Protein AF-A0A221UZ08-F1 (afdb_monomer_lite)

Organism: NCBI:txid616991

InterPro domains:
  IPR021866 SpoIIAA-like [PF11964] (8-114)
  IPR036513 STAS domain superfamily [SSF52091] (8-113)
  IPR038396 SpoIIAA-like superfamily [G3DSA:3.40.50.10600] (1-113)

Secondary structure (DSSP, 8-state):
---SEEEEEEEEES---HHHHHHHHHHHHHHHTTT-EEEEEEEEES-TTHHHHHHHHHHS---HHHHTTEEEEEEE--HHHHGGGHHHHHHHTTTSEEEEE-TT-HHHHHHHHHS--HHHHHHHHHHHHTT-GGGGT-

Foldseek 3Di:
DPFLEDEDEEEDDEEDAPVNVVVVLVVLVVSCVVLGAYLYEYHYDDYDHLLNVVVCLVPDPDDLVSCQRYLAYEYEDAPVCCVSCVNVCVVCLVQHHYDYHYNVCSVVSVVVSPDDDPSSVVNVVVCVVVVSVSSRVD

pLDDT: mean 79.74, std 10.11, range [39.94, 94.62]

Structure (mmCIF, N/CA/C/O backbone):
data_AF-A0A221UZ08-F1
#
_entry.id   AF-A0A221UZ08-F1
#
loop_
_atom_site.group_PDB
_atom_site.id
_atom_site.type_symbol
_atom_site.label_ato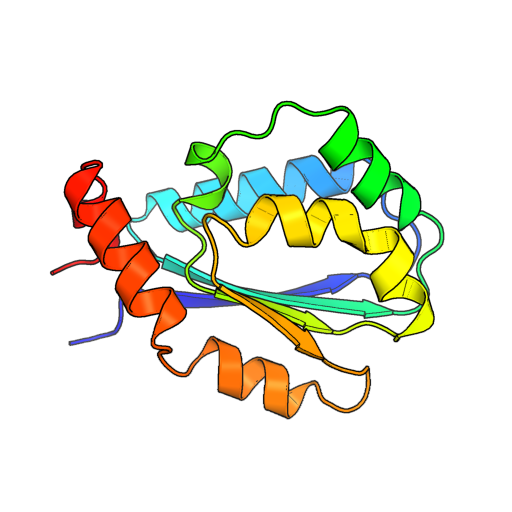m_id
_atom_site.label_alt_id
_atom_site.label_comp_id
_atom_site.label_asym_id
_atom_site.label_entity_id
_atom_site.label_seq_id
_atom_site.pdbx_PDB_ins_code
_atom_site.Cartn_x
_atom_site.Cartn_y
_atom_site.Cartn_z
_atom_site.occupancy
_atom_site.B_iso_or_equiv
_atom_site.auth_seq_id
_atom_site.auth_comp_id
_atom_site.auth_asym_id
_atom_site.auth_atom_id
_atom_site.pdbx_PDB_model_num
ATOM 1 N N . MET A 1 1 ? -21.319 -14.012 7.766 1.00 39.94 1 MET A N 1
ATOM 2 C CA . MET A 1 1 ? -20.538 -12.850 8.232 1.00 39.94 1 MET A CA 1
ATOM 3 C C . MET A 1 1 ? -19.678 -12.458 7.054 1.00 39.94 1 MET A C 1
ATOM 5 O O . MET A 1 1 ? -18.740 -13.171 6.731 1.00 39.94 1 MET A O 1
ATOM 9 N N . GLU A 1 2 ? -20.150 -11.491 6.276 1.00 41.88 2 GLU A N 1
ATOM 10 C CA . GLU A 1 2 ? -19.536 -11.118 5.002 1.00 41.88 2 GLU A CA 1
ATOM 11 C C . GLU A 1 2 ? -18.409 -10.136 5.321 1.00 41.88 2 GLU A C 1
ATOM 13 O O . GLU A 1 2 ? -18.659 -9.081 5.900 1.00 41.88 2 GLU A O 1
ATOM 18 N N . ASN A 1 3 ? -17.165 -10.545 5.068 1.00 52.88 3 ASN A N 1
ATOM 19 C CA . ASN A 1 3 ? -15.973 -9.776 5.413 1.00 52.88 3 ASN A CA 1
ATOM 20 C C . ASN A 1 3 ? -16.084 -8.352 4.852 1.00 52.88 3 ASN A C 1
ATOM 22 O O . ASN A 1 3 ? -16.191 -8.178 3.640 1.00 52.88 3 ASN A O 1
ATOM 26 N N . SER A 1 4 ? -16.001 -7.341 5.719 1.00 74.62 4 SER A N 1
ATOM 27 C CA . SER A 1 4 ? -16.070 -5.895 5.428 1.00 74.62 4 SER A CA 1
ATOM 28 C C . SER A 1 4 ? -14.877 -5.374 4.612 1.00 74.62 4 SER A C 1
ATOM 30 O O . SER A 1 4 ? -14.457 -4.228 4.754 1.00 74.62 4 SER A O 1
ATOM 32 N N . THR A 1 5 ? -14.262 -6.234 3.804 1.00 80.50 5 THR A N 1
ATOM 33 C CA . THR A 1 5 ? -13.030 -5.972 3.075 1.00 80.50 5 THR A CA 1
ATOM 34 C C . THR A 1 5 ? -13.303 -5.991 1.580 1.00 80.50 5 THR A C 1
ATOM 36 O O . THR A 1 5 ? -13.910 -6.926 1.062 1.00 80.50 5 THR A O 1
ATOM 39 N N . ILE A 1 6 ? -12.829 -4.968 0.878 1.00 88.81 6 ILE A N 1
ATOM 40 C CA . ILE A 1 6 ? -12.849 -4.897 -0.581 1.00 88.81 6 ILE A CA 1
ATOM 41 C C . ILE A 1 6 ? -11.427 -5.010 -1.118 1.00 88.81 6 ILE A C 1
ATOM 43 O O . ILE A 1 6 ? -10.511 -4.377 -0.598 1.00 88.81 6 ILE A O 1
ATOM 47 N N . THR A 1 7 ? -11.242 -5.801 -2.172 1.00 90.62 7 THR A N 1
ATOM 48 C CA . THR A 1 7 ? -9.976 -5.839 -2.907 1.00 90.62 7 THR A CA 1
ATOM 49 C C . THR A 1 7 ? -10.039 -4.887 -4.088 1.00 90.62 7 THR A C 1
ATOM 51 O O . THR A 1 7 ? -10.908 -5.009 -4.949 1.00 90.62 7 THR A O 1
ATOM 54 N N . ILE A 1 8 ? -9.106 -3.941 -4.119 1.00 90.75 8 ILE A N 1
ATOM 55 C CA . ILE A 1 8 ? -8.901 -2.997 -5.209 1.00 90.75 8 ILE A CA 1
ATOM 56 C C . ILE A 1 8 ? -7.583 -3.364 -5.875 1.00 90.75 8 ILE A C 1
ATOM 58 O O . ILE A 1 8 ? -6.528 -3.310 -5.247 1.00 90.75 8 ILE A O 1
ATOM 62 N N . SER A 1 9 ? -7.652 -3.710 -7.156 1.00 90.31 9 SER A N 1
ATOM 63 C CA . SER A 1 9 ? -6.471 -3.930 -7.983 1.00 90.31 9 SER A CA 1
ATOM 64 C C . SER A 1 9 ? -6.320 -2.761 -8.942 1.00 90.31 9 SER A C 1
ATOM 66 O O . SER A 1 9 ? -7.214 -2.499 -9.747 1.00 90.31 9 SER A O 1
ATOM 68 N N . TYR A 1 10 ? -5.193 -2.063 -8.866 1.00 87.50 10 TYR A N 1
ATOM 69 C CA . TYR A 1 10 ? -4.876 -0.941 -9.736 1.00 87.50 10 TYR A CA 1
ATOM 70 C C . TYR A 1 10 ? -3.635 -1.258 -10.556 1.00 87.50 10 TYR A C 1
ATOM 72 O O . TYR A 1 10 ? -2.625 -1.716 -10.025 1.00 87.50 10 TYR A O 1
ATOM 80 N N . LYS A 1 11 ? -3.714 -1.026 -11.865 1.00 85.75 11 LYS A N 1
ATOM 81 C CA . LYS A 1 11 ? -2.601 -1.256 -12.780 1.00 85.75 11 LYS A CA 1
ATOM 82 C C . LYS A 1 11 ? -2.129 0.066 -13.333 1.00 85.75 11 LYS A C 1
ATOM 84 O O . LYS A 1 11 ? -2.879 0.749 -14.025 1.00 85.75 11 LYS A O 1
ATOM 89 N N . ILE A 1 12 ? -0.876 0.387 -13.069 1.00 77.75 12 ILE A N 1
ATOM 90 C CA . ILE A 1 12 ? -0.255 1.592 -13.575 1.00 77.75 12 ILE A CA 1
ATOM 91 C C . ILE A 1 12 ? 0.531 1.247 -14.839 1.00 77.75 12 ILE A C 1
ATOM 93 O O . ILE A 1 12 ? 1.372 0.345 -14.847 1.00 77.75 12 ILE A O 1
ATOM 97 N N . LYS A 1 13 ? 0.245 1.986 -15.913 1.00 74.44 13 LYS A N 1
ATOM 98 C CA . LYS A 1 13 ? 0.987 1.956 -17.176 1.00 74.44 13 LYS A CA 1
ATOM 99 C C . LYS A 1 13 ? 1.266 3.390 -17.622 1.00 74.44 13 LYS A C 1
ATOM 101 O O . LYS A 1 13 ? 0.352 4.208 -17.581 1.00 74.44 13 LYS A O 1
ATOM 106 N N . GLY A 1 14 ? 2.468 3.665 -18.126 1.00 73.19 14 GLY A N 1
ATOM 107 C CA . GLY A 1 14 ? 2.823 4.990 -18.648 1.00 73.19 14 GLY A CA 1
ATOM 108 C C . GLY A 1 14 ? 3.343 5.934 -17.565 1.00 73.19 14 GLY A C 1
ATOM 109 O O . GLY A 1 14 ? 3.984 5.476 -16.632 1.00 73.19 14 GLY A O 1
ATOM 110 N N . VAL A 1 15 ? 3.108 7.240 -17.701 1.00 70.38 15 VAL A N 1
ATOM 111 C CA . VAL A 1 15 ? 3.634 8.253 -16.769 1.00 70.38 15 VAL A CA 1
ATOM 112 C C . VAL A 1 15 ? 2.653 8.492 -15.625 1.00 70.38 15 VAL A C 1
ATOM 114 O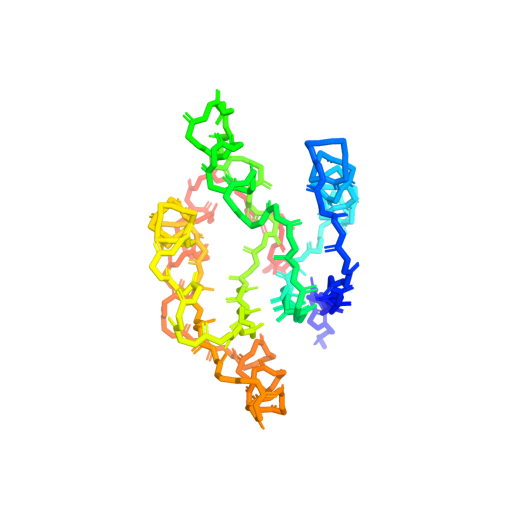 O . VAL A 1 15 ? 1.471 8.720 -15.872 1.00 70.38 15 VAL A O 1
ATOM 117 N N . ILE A 1 16 ? 3.149 8.472 -14.386 1.00 75.00 16 ILE A N 1
ATOM 118 C CA . ILE A 1 16 ? 2.420 8.966 -13.210 1.00 75.00 16 ILE A CA 1
ATOM 119 C C . ILE A 1 16 ? 2.950 10.342 -12.822 1.00 75.00 16 ILE A C 1
ATOM 121 O O . ILE A 1 16 ? 4.158 10.553 -12.762 1.00 75.00 16 ILE A O 1
ATOM 125 N N . ASP A 1 17 ? 2.034 11.248 -12.493 1.00 77.25 17 ASP A N 1
ATOM 126 C CA . ASP A 1 17 ? 2.334 12.526 -11.855 1.00 77.25 17 ASP A CA 1
ATOM 127 C C . ASP A 1 17 ? 1.640 12.645 -10.484 1.00 77.25 17 ASP A C 1
ATOM 129 O O . ASP A 1 17 ? 0.889 11.769 -10.049 1.00 77.25 17 ASP A O 1
ATOM 133 N N . GLN A 1 18 ? 1.886 13.759 -9.796 1.00 77.69 18 GLN A N 1
ATOM 134 C CA . GLN A 1 18 ? 1.326 14.043 -8.476 1.00 77.69 18 GLN A CA 1
ATOM 135 C C . GLN A 1 18 ? -0.210 14.126 -8.452 1.00 77.69 18 GLN A C 1
ATOM 137 O O . GLN A 1 18 ? -0.818 13.782 -7.437 1.00 77.69 18 GLN A O 1
ATOM 142 N N . VAL A 1 19 ? -0.850 14.563 -9.540 1.00 82.31 19 VAL A N 1
ATOM 143 C CA . VAL A 1 19 ? -2.315 14.680 -9.609 1.00 82.31 19 VAL A CA 1
ATOM 144 C C . VAL A 1 19 ? -2.938 13.289 -9.581 1.00 82.31 19 VAL A C 1
ATOM 146 O O . VAL A 1 19 ? -3.813 13.028 -8.759 1.00 82.31 19 VAL A O 1
ATOM 149 N N . HIS A 1 20 ? -2.406 12.360 -10.379 1.00 80.12 20 HIS A N 1
ATOM 150 C CA . HIS A 1 20 ? -2.881 10.975 -10.400 1.00 80.12 20 HIS A CA 1
ATOM 151 C C . HIS A 1 20 ? -2.720 10.278 -9.041 1.00 80.12 20 HIS A C 1
ATOM 153 O O . HIS A 1 20 ? -3.587 9.503 -8.636 1.00 80.12 20 HIS A O 1
ATOM 159 N N . ILE A 1 21 ? -1.627 10.559 -8.321 1.00 79.19 21 ILE A N 1
ATOM 160 C CA . ILE A 1 21 ? -1.378 9.998 -6.984 1.00 79.19 21 ILE A CA 1
ATOM 161 C C . ILE A 1 21 ? -2.406 10.522 -5.976 1.00 79.19 21 ILE A C 1
ATOM 163 O O . ILE A 1 21 ? -2.989 9.740 -5.223 1.00 79.19 21 ILE A O 1
ATOM 167 N N . ASN A 1 22 ? -2.658 11.832 -5.979 1.00 81.88 22 ASN A N 1
ATOM 168 C CA . ASN A 1 22 ? -3.649 12.449 -5.099 1.00 81.88 22 ASN A CA 1
ATOM 169 C C . ASN A 1 22 ? -5.053 11.893 -5.355 1.00 81.88 22 ASN A C 1
ATOM 171 O O . ASN A 1 22 ? -5.726 11.470 -4.413 1.00 81.88 22 ASN A O 1
ATOM 175 N N . ASP A 1 23 ? -5.465 11.829 -6.621 1.00 85.00 23 ASP A N 1
ATOM 176 C CA . ASP A 1 23 ? -6.777 11.311 -7.008 1.00 85.00 23 ASP A CA 1
ATOM 177 C C . ASP A 1 23 ? -6.951 9.845 -6.599 1.00 85.00 23 ASP A C 1
ATOM 179 O O . ASP A 1 23 ? -8.026 9.441 -6.148 1.00 85.00 23 ASP A O 1
ATOM 183 N N . PHE A 1 24 ? -5.888 9.046 -6.710 1.00 84.06 24 PHE A N 1
ATOM 184 C CA . PHE A 1 24 ? -5.883 7.662 -6.254 1.00 84.06 24 PHE A CA 1
ATOM 185 C C . PHE A 1 24 ? -6.119 7.558 -4.738 1.00 84.06 24 PHE A C 1
ATOM 187 O O . PHE A 1 24 ? -6.993 6.807 -4.298 1.00 84.06 24 PHE A O 1
ATOM 194 N N . PHE A 1 25 ? -5.410 8.344 -3.922 1.00 81.50 25 PHE A N 1
ATOM 195 C CA . PHE A 1 25 ? -5.605 8.320 -2.469 1.00 81.50 25 PHE A CA 1
ATOM 196 C C . PHE A 1 25 ? -6.967 8.855 -2.030 1.00 81.50 25 PHE A C 1
ATOM 198 O O . PHE A 1 25 ? -7.564 8.307 -1.100 1.00 81.50 25 PHE A O 1
ATOM 205 N N . GLU A 1 26 ? -7.498 9.880 -2.693 1.00 86.19 26 GLU A N 1
ATOM 206 C CA . GLU A 1 26 ? -8.846 10.372 -2.401 1.00 86.19 26 GLU A CA 1
ATOM 207 C C . GLU A 1 26 ? -9.920 9.326 -2.735 1.00 86.19 26 GLU A C 1
ATOM 209 O O . GLU A 1 26 ? -10.868 9.147 -1.962 1.00 86.19 26 GLU A O 1
ATOM 214 N N . GLN A 1 27 ? -9.739 8.541 -3.803 1.00 86.88 27 GLN A N 1
ATOM 215 C CA . GLN A 1 27 ? -10.608 7.395 -4.091 1.00 86.88 27 GLN A CA 1
ATOM 216 C C . GLN A 1 27 ? -10.543 6.334 -2.986 1.00 86.88 27 GLN A C 1
ATOM 218 O O . GLN A 1 27 ? -11.592 5.893 -2.509 1.00 86.88 27 GLN A O 1
ATOM 223 N N . LEU A 1 28 ? -9.343 5.966 -2.517 1.00 86.19 28 LEU A N 1
ATOM 224 C CA . LEU A 1 28 ? -9.192 5.021 -1.403 1.00 86.19 28 LEU A CA 1
ATOM 225 C C . LEU A 1 28 ? -9.892 5.522 -0.132 1.00 86.19 28 LEU A C 1
ATOM 227 O O . LEU A 1 28 ? -10.610 4.763 0.520 1.00 86.19 28 LEU A O 1
ATOM 231 N N . LYS A 1 29 ? -9.746 6.809 0.203 1.00 85.75 29 LYS A N 1
ATOM 232 C CA . LYS A 1 29 ? -10.431 7.417 1.355 1.00 85.75 29 LYS A CA 1
ATOM 233 C C . LYS A 1 29 ? -11.947 7.382 1.194 1.00 85.75 29 LYS A C 1
ATOM 235 O O . LYS A 1 29 ? -12.644 7.064 2.153 1.00 85.75 29 LYS A O 1
ATOM 240 N N . SER A 1 30 ? -12.460 7.714 0.011 1.00 87.12 30 SER A N 1
ATOM 241 C CA . SER A 1 30 ? -13.898 7.700 -0.279 1.00 87.12 30 SER A CA 1
ATOM 242 C C . SER A 1 30 ? -14.496 6.301 -0.105 1.00 87.12 30 SER A C 1
ATOM 244 O O . SER A 1 30 ? -15.531 6.141 0.540 1.00 87.12 30 SER A O 1
ATOM 246 N N . ILE A 1 31 ? -13.798 5.271 -0.594 1.00 85.50 31 ILE A N 1
ATOM 247 C CA . ILE A 1 31 ? -14.212 3.873 -0.436 1.00 85.50 31 ILE A CA 1
ATOM 248 C C . ILE A 1 31 ? -14.183 3.468 1.042 1.00 85.50 31 ILE A C 1
ATOM 250 O O . ILE A 1 31 ? -15.171 2.933 1.549 1.00 85.50 31 ILE A O 1
ATOM 254 N N . GLY A 1 32 ? -13.088 3.779 1.739 1.00 82.75 32 GLY A N 1
ATOM 255 C CA . GLY A 1 32 ? -12.882 3.410 3.139 1.00 82.75 32 GLY A CA 1
ATOM 256 C C . GLY A 1 32 ? -13.868 4.046 4.123 1.00 82.75 32 GLY A C 1
ATOM 257 O O . GLY A 1 32 ? -14.191 3.438 5.139 1.00 82.75 32 GLY A O 1
ATOM 258 N N . ARG A 1 33 ? -14.406 5.233 3.806 1.00 81.31 33 ARG A N 1
ATOM 259 C CA . ARG A 1 33 ? -15.437 5.918 4.612 1.00 81.31 33 ARG A CA 1
ATOM 260 C C . ARG A 1 33 ? -16.762 5.162 4.719 1.00 81.31 33 ARG A C 1
ATOM 262 O O . ARG A 1 33 ? -17.555 5.504 5.583 1.00 81.31 33 ARG A O 1
ATOM 269 N N . ASN A 1 34 ? -17.008 4.159 3.878 1.00 78.00 34 ASN A N 1
ATOM 270 C CA . ASN A 1 34 ? -18.185 3.292 3.996 1.00 78.00 34 ASN A CA 1
ATOM 271 C C . ASN A 1 34 ? -17.946 2.119 4.966 1.00 78.00 34 ASN A C 1
ATOM 273 O O . ASN A 1 34 ? -18.471 1.031 4.737 1.00 78.00 34 ASN A O 1
ATOM 277 N N . ASP A 1 35 ? -17.097 2.328 5.980 1.00 70.75 35 ASP A N 1
ATOM 278 C CA . ASP A 1 35 ? -16.659 1.338 6.971 1.00 70.75 35 ASP A CA 1
ATOM 279 C C . ASP A 1 35 ? -16.139 0.033 6.345 1.00 70.75 35 ASP A C 1
ATOM 281 O O . ASP A 1 35 ? -16.385 -1.079 6.811 1.00 70.75 35 ASP A O 1
ATOM 285 N N . ARG A 1 36 ? -15.398 0.173 5.237 1.00 79.56 36 ARG A N 1
ATOM 286 C CA . ARG A 1 36 ? -14.770 -0.951 4.538 1.00 79.56 36 ARG A CA 1
ATOM 287 C C . ARG A 1 36 ? -13.262 -0.850 4.580 1.00 79.56 36 ARG A C 1
ATOM 289 O O . ARG A 1 36 ? -12.672 0.173 4.239 1.00 79.56 36 ARG A O 1
ATOM 296 N N . MET A 1 37 ? -12.642 -1.963 4.928 1.00 86.25 37 MET A N 1
ATOM 297 C CA . MET A 1 37 ? -11.203 -2.135 4.839 1.00 86.25 37 MET A CA 1
ATOM 298 C C . MET A 1 37 ? -10.804 -2.457 3.399 1.00 86.25 37 MET A C 1
ATOM 300 O O . MET A 1 37 ? -11.535 -3.118 2.663 1.00 86.25 37 MET A O 1
ATOM 304 N N . ILE A 1 38 ? -9.633 -1.990 2.983 1.00 90.88 38 ILE A N 1
ATOM 305 C CA . ILE A 1 38 ? -9.164 -2.088 1.603 1.00 90.88 38 ILE A CA 1
ATOM 306 C C . ILE A 1 38 ? -7.945 -2.998 1.538 1.00 90.88 38 ILE A C 1
ATOM 308 O O . ILE A 1 38 ? -6.909 -2.722 2.139 1.00 90.88 38 ILE A O 1
ATOM 312 N N . ASN A 1 39 ? -8.056 -4.057 0.753 1.00 92.62 39 ASN A N 1
ATOM 313 C CA . ASN A 1 39 ? -6.925 -4.804 0.233 1.00 92.62 39 ASN A CA 1
ATOM 314 C C . ASN A 1 39 ? -6.478 -4.136 -1.060 1.00 92.62 39 ASN A C 1
ATOM 316 O O . ASN A 1 39 ? -7.252 -4.083 -2.014 1.00 92.62 39 ASN A O 1
ATOM 320 N N . LEU A 1 40 ? -5.256 -3.622 -1.103 1.00 92.00 40 LEU A N 1
ATOM 321 C CA . LEU A 1 40 ? -4.732 -2.960 -2.288 1.00 92.00 40 LEU A CA 1
ATOM 322 C C . LEU A 1 40 ? -3.740 -3.872 -3.010 1.00 92.00 40 LEU A C 1
ATOM 324 O O . LEU A 1 40 ? -2.818 -4.394 -2.392 1.00 92.00 40 LEU A O 1
ATOM 328 N N . VAL A 1 41 ? -3.908 -4.027 -4.320 1.00 92.81 41 VAL A N 1
ATOM 329 C CA . VAL A 1 41 ? -2.914 -4.629 -5.215 1.00 92.81 41 VAL A CA 1
ATOM 330 C C . VAL A 1 41 ? -2.514 -3.577 -6.240 1.00 92.81 41 VAL A C 1
ATOM 332 O O . VAL A 1 41 ? -3.366 -3.099 -6.987 1.00 92.81 41 VAL A O 1
ATOM 335 N N . LEU A 1 42 ? -1.238 -3.208 -6.285 1.00 88.62 42 LEU A N 1
ATOM 336 C CA . LEU A 1 42 ? -0.708 -2.247 -7.249 1.00 88.62 42 LEU A CA 1
ATOM 337 C C . LEU A 1 42 ? 0.239 -2.952 -8.214 1.00 88.62 42 LEU A C 1
ATOM 339 O O . LEU A 1 42 ? 1.293 -3.426 -7.813 1.00 88.62 42 LEU A O 1
ATOM 343 N N . ASP A 1 43 ? -0.147 -3.017 -9.484 1.00 87.94 43 ASP A N 1
ATOM 344 C CA . ASP A 1 43 ? 0.629 -3.630 -10.565 1.00 87.94 43 ASP A CA 1
ATOM 345 C C . ASP A 1 43 ? 1.292 -2.542 -11.401 1.00 87.94 43 ASP A C 1
ATOM 347 O O . ASP A 1 43 ? 0.628 -1.780 -12.108 1.00 87.94 43 ASP A O 1
ATOM 351 N N . VAL A 1 44 ? 2.609 -2.458 -11.289 1.00 79.44 44 VAL A N 1
ATOM 352 C CA . VAL A 1 44 ? 3.429 -1.373 -11.812 1.00 79.44 44 VAL A CA 1
ATOM 353 C C . VAL A 1 44 ? 4.201 -1.924 -13.013 1.00 79.44 44 VAL A C 1
ATOM 355 O O . VAL A 1 44 ? 5.054 -2.795 -12.859 1.00 79.44 44 VAL A O 1
ATOM 358 N N . TYR A 1 45 ? 3.903 -1.453 -14.234 1.00 70.56 45 TYR A N 1
ATOM 359 C CA . TYR A 1 45 ? 4.550 -1.953 -15.458 1.00 70.56 45 TYR A CA 1
ATOM 360 C C . TYR A 1 45 ? 4.992 -0.829 -16.396 1.00 70.56 45 TYR A C 1
ATOM 362 O O . TYR A 1 45 ? 4.170 -0.032 -16.840 1.00 70.56 45 TYR A O 1
ATOM 370 N N . ARG A 1 46 ? 6.282 -0.831 -16.754 1.00 61.03 46 ARG A N 1
ATOM 371 C CA . ARG A 1 46 ? 6.993 0.193 -17.554 1.00 61.03 46 ARG A CA 1
ATOM 372 C C . ARG A 1 46 ? 6.509 1.636 -17.310 1.00 61.03 46 ARG A C 1
ATOM 374 O O . ARG A 1 46 ? 5.722 2.157 -18.099 1.00 61.03 46 ARG A O 1
ATOM 381 N N . ILE A 1 47 ? 6.975 2.267 -16.233 1.00 61.19 47 ILE A N 1
ATOM 382 C CA . ILE A 1 47 ? 6.597 3.636 -15.866 1.00 61.19 47 ILE A CA 1
ATOM 383 C C . ILE A 1 47 ? 7.830 4.518 -15.849 1.00 61.19 47 ILE A C 1
ATOM 385 O O . ILE A 1 47 ? 8.749 4.298 -15.061 1.00 61.19 47 ILE A O 1
ATOM 389 N N . ASP A 1 48 ? 7.786 5.564 -16.661 1.00 62.03 48 ASP A N 1
ATOM 390 C CA . ASP A 1 48 ? 8.606 6.746 -16.456 1.00 62.03 48 ASP A CA 1
ATOM 391 C C . ASP A 1 48 ? 7.927 7.597 -15.372 1.00 62.03 48 ASP A C 1
ATOM 393 O O . ASP A 1 48 ? 6.736 7.892 -15.464 1.00 6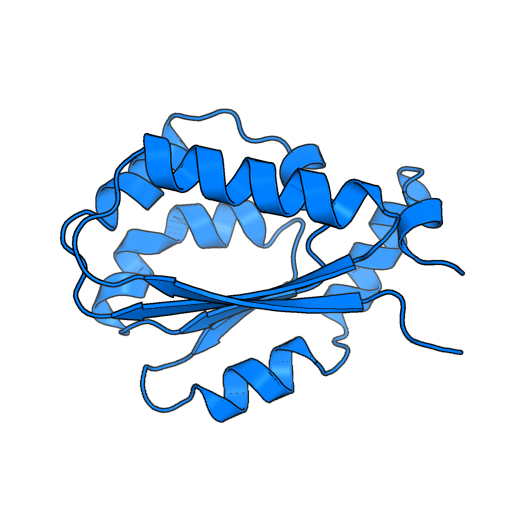2.03 48 ASP A O 1
ATOM 397 N N . GLY A 1 49 ? 8.651 7.967 -14.311 1.00 60.38 49 GLY A N 1
ATOM 398 C CA . GLY A 1 49 ? 8.091 8.775 -13.216 1.00 60.38 49 GLY A CA 1
ATOM 399 C C . GLY A 1 49 ? 7.793 8.028 -11.912 1.00 60.38 49 GLY A C 1
ATOM 400 O O . GLY A 1 49 ? 7.193 8.605 -11.016 1.00 60.38 49 GLY A O 1
ATOM 401 N N . LEU A 1 50 ? 8.268 6.794 -11.722 1.00 67.00 50 LEU A N 1
ATOM 402 C CA . LEU A 1 50 ? 8.232 6.121 -10.408 1.00 67.00 50 LEU A CA 1
ATOM 403 C C . LEU A 1 50 ? 8.986 6.897 -9.317 1.00 67.00 50 LEU A C 1
ATOM 405 O O . LEU A 1 50 ? 8.531 6.973 -8.180 1.00 67.00 50 LEU A O 1
ATOM 409 N N . ARG A 1 51 ? 10.063 7.600 -9.683 1.00 67.69 51 ARG A N 1
ATOM 410 C CA . ARG A 1 51 ? 10.712 8.577 -8.795 1.00 67.69 51 ARG A CA 1
ATOM 411 C C . ARG A 1 51 ? 9.773 9.687 -8.326 1.00 67.69 51 ARG A C 1
ATOM 413 O O . ARG A 1 51 ? 9.979 10.222 -7.249 1.00 67.69 51 ARG A O 1
ATOM 420 N N . ILE A 1 52 ? 8.739 10.031 -9.096 1.00 68.50 52 ILE A N 1
ATOM 421 C CA . ILE A 1 52 ? 7.741 11.032 -8.698 1.00 68.50 52 ILE A CA 1
ATOM 422 C C . ILE A 1 52 ? 6.869 10.484 -7.569 1.00 68.50 52 ILE A C 1
ATOM 424 O O . ILE A 1 52 ? 6.527 11.252 -6.680 1.00 68.50 52 ILE A O 1
ATOM 428 N N . LEU A 1 53 ? 6.570 9.176 -7.543 1.00 71.31 53 LEU A N 1
ATOM 429 C CA . LEU A 1 53 ? 5.952 8.545 -6.372 1.00 71.31 53 LEU A CA 1
ATOM 430 C C . LEU A 1 53 ? 6.868 8.712 -5.157 1.00 71.31 53 LEU A C 1
ATOM 432 O O . LEU A 1 53 ? 6.444 9.296 -4.168 1.00 71.31 53 LEU A O 1
ATOM 436 N N . ASN A 1 54 ? 8.135 8.299 -5.240 1.00 72.88 54 ASN A N 1
ATOM 437 C CA . ASN A 1 54 ? 9.055 8.410 -4.101 1.00 72.88 54 ASN A CA 1
ATOM 438 C C . ASN A 1 54 ? 9.239 9.855 -3.605 1.00 72.88 54 ASN A C 1
ATOM 440 O O . ASN A 1 54 ? 9.165 10.127 -2.405 1.00 72.88 54 ASN A O 1
ATOM 444 N N . ASN A 1 55 ? 9.398 10.795 -4.537 1.00 70.19 55 ASN A N 1
ATOM 445 C CA . ASN A 1 55 ? 9.501 12.220 -4.237 1.00 70.19 55 ASN A CA 1
ATOM 446 C C . ASN A 1 55 ? 8.197 12.753 -3.635 1.00 70.19 55 ASN A C 1
ATOM 448 O O . ASN A 1 55 ? 8.237 13.490 -2.662 1.00 70.19 55 ASN A O 1
ATOM 452 N N . PHE A 1 56 ? 7.035 12.329 -4.142 1.00 72.00 56 PHE A N 1
ATOM 453 C CA . PHE A 1 56 ? 5.742 12.683 -3.563 1.00 72.00 56 PHE A CA 1
ATOM 454 C C . PHE A 1 56 ? 5.652 12.265 -2.097 1.00 72.00 56 PHE A C 1
ATOM 456 O O . PHE A 1 56 ? 5.260 13.076 -1.273 1.00 72.00 56 PHE A O 1
ATOM 463 N N . PHE A 1 57 ? 6.033 11.037 -1.743 1.00 68.69 57 PHE A N 1
ATOM 464 C CA . PHE A 1 57 ? 5.991 10.595 -0.343 1.00 68.69 57 PHE A CA 1
ATOM 465 C C . PHE A 1 57 ? 7.042 11.284 0.530 1.00 68.69 57 PHE A C 1
ATOM 467 O O . PHE A 1 57 ? 6.796 11.503 1.713 1.00 68.69 57 PHE A O 1
ATOM 474 N N . SER A 1 58 ? 8.181 11.659 -0.052 1.00 69.25 58 SER A N 1
ATOM 475 C CA . SER A 1 58 ? 9.202 12.459 0.630 1.00 69.25 58 SER A CA 1
ATOM 476 C C . SER A 1 58 ? 8.745 13.904 0.888 1.00 69.25 58 SER A C 1
ATOM 478 O O . SER A 1 58 ? 9.039 14.464 1.943 1.00 69.25 58 SER A O 1
ATOM 480 N N . ASP A 1 59 ? 7.999 14.499 -0.048 1.00 68.56 59 ASP A N 1
ATOM 481 C CA . ASP A 1 59 ? 7.597 15.911 -0.016 1.00 68.56 59 ASP A CA 1
ATOM 482 C C . ASP A 1 59 ? 6.216 16.139 0.625 1.00 68.56 59 ASP A C 1
ATOM 484 O O . ASP A 1 59 ? 5.940 17.202 1.194 1.00 68.56 59 ASP A O 1
ATOM 488 N N . VAL A 1 60 ? 5.315 15.158 0.541 1.00 65.19 60 VAL A N 1
ATOM 489 C CA . VAL A 1 60 ? 3.946 15.257 1.051 1.00 65.19 60 VAL A CA 1
ATOM 490 C C . VAL A 1 60 ? 3.873 14.720 2.470 1.00 65.19 60 VAL A C 1
ATOM 492 O O . VAL A 1 60 ? 4.216 13.578 2.757 1.00 65.19 60 VAL A O 1
ATOM 495 N N . LYS A 1 61 ? 3.320 15.540 3.371 1.00 65.50 61 LYS A N 1
ATOM 496 C CA . LYS A 1 61 ? 2.968 15.146 4.742 1.00 65.50 61 LYS A CA 1
ATOM 497 C C . LYS A 1 61 ? 1.746 14.231 4.752 1.00 65.50 61 LYS A C 1
ATOM 499 O O . LYS A 1 61 ? 0.676 14.618 5.225 1.00 65.50 61 LYS A O 1
ATOM 504 N N . LEU A 1 62 ? 1.888 13.034 4.201 1.00 68.75 62 LEU A N 1
ATOM 505 C CA . LEU A 1 62 ? 0.896 11.995 4.408 1.00 68.75 62 LEU A CA 1
ATOM 506 C C . LEU A 1 62 ? 0.921 11.6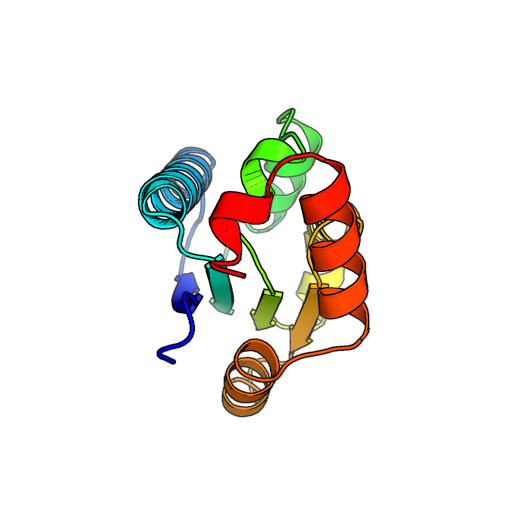02 5.880 1.00 68.75 62 LEU A C 1
ATOM 508 O O . LEU A 1 62 ? 1.973 11.523 6.512 1.00 68.75 62 LEU A O 1
ATOM 512 N N . ASN A 1 63 ? -0.258 11.391 6.442 1.00 71.19 63 ASN A N 1
ATOM 513 C CA . ASN A 1 63 ? -0.413 11.018 7.834 1.00 71.19 63 ASN A CA 1
ATOM 514 C C . ASN A 1 63 ? -0.913 9.581 7.918 1.00 71.19 63 ASN A C 1
ATOM 516 O O . ASN A 1 63 ? -1.584 9.076 7.021 1.00 71.19 63 ASN A O 1
ATOM 520 N N . LYS A 1 64 ? -0.682 8.932 9.060 1.00 74.12 64 LYS A N 1
ATOM 521 C CA . LYS A 1 64 ? -1.236 7.602 9.361 1.00 74.12 64 LYS A CA 1
ATOM 522 C C . LYS A 1 64 ? -2.741 7.497 9.058 1.00 74.12 64 LYS A C 1
ATOM 524 O O . LYS A 1 64 ? -3.219 6.460 8.600 1.00 74.12 64 LYS A O 1
ATOM 529 N N . SER A 1 65 ? -3.492 8.577 9.286 1.00 78.00 65 SER A N 1
ATOM 530 C CA . SER A 1 65 ? -4.930 8.659 9.013 1.00 78.00 65 SER A CA 1
ATOM 531 C C . SER A 1 65 ? -5.305 8.484 7.541 1.00 78.00 65 SER A C 1
ATOM 533 O O . SER A 1 65 ? -6.448 8.126 7.267 1.00 78.00 65 SER A O 1
ATOM 535 N N . ASP A 1 66 ? -4.382 8.730 6.611 1.00 78.62 66 ASP A N 1
ATOM 536 C CA . ASP A 1 66 ? -4.614 8.564 5.174 1.00 78.62 66 ASP A CA 1
ATOM 537 C C . ASP A 1 66 ? -4.599 7.085 4.760 1.00 78.62 66 ASP A C 1
ATOM 539 O O . ASP A 1 66 ? -5.269 6.707 3.802 1.00 78.62 66 ASP A O 1
ATOM 543 N N . PHE A 1 67 ? -3.931 6.226 5.538 1.00 80.81 67 PHE A N 1
ATOM 544 C CA . PHE A 1 67 ? -3.790 4.790 5.259 1.00 80.81 67 PHE A CA 1
ATOM 545 C C . PHE A 1 67 ? -4.615 3.898 6.186 1.00 80.81 67 PHE A C 1
ATOM 547 O O . PHE A 1 67 ? -4.612 2.678 6.035 1.00 80.81 67 PHE A O 1
ATOM 554 N N . LYS A 1 68 ? -5.354 4.476 7.141 1.00 83.38 68 LYS A N 1
ATOM 555 C CA . LYS A 1 68 ? -6.112 3.720 8.156 1.00 83.38 68 LYS A CA 1
ATOM 556 C C . LYS A 1 68 ? -7.164 2.763 7.582 1.00 83.38 68 LYS A C 1
ATOM 558 O O . LYS A 1 68 ? -7.550 1.817 8.262 1.00 83.38 68 LYS A O 1
ATOM 563 N N . TYR A 1 69 ? -7.611 3.003 6.350 1.00 86.69 69 TYR A N 1
ATOM 564 C CA . TYR A 1 69 ? -8.561 2.146 5.640 1.00 86.69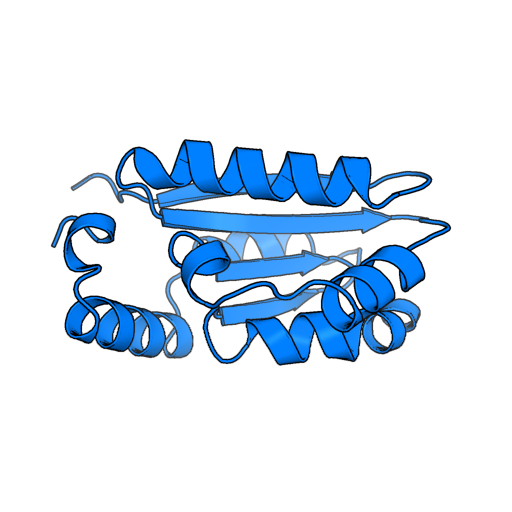 69 TYR A CA 1
ATOM 565 C C . TYR A 1 69 ? -7.875 0.999 4.886 1.00 86.69 69 TYR A C 1
ATOM 567 O O . TYR A 1 69 ? -8.535 0.040 4.509 1.00 86.69 69 TYR A O 1
ATOM 575 N N . ILE A 1 70 ? -6.557 1.062 4.665 1.00 89.12 70 ILE A N 1
ATOM 576 C CA . ILE A 1 70 ? -5.810 0.029 3.940 1.00 89.12 70 ILE A CA 1
ATOM 577 C C . ILE A 1 70 ? -5.445 -1.086 4.917 1.00 89.12 70 ILE A C 1
ATOM 579 O O . ILE A 1 70 ? -4.757 -0.852 5.906 1.00 89.12 70 ILE A O 1
ATOM 583 N N . ARG A 1 71 ? -5.926 -2.298 4.667 1.00 88.50 71 ARG A N 1
ATOM 584 C CA . ARG A 1 71 ? -5.661 -3.509 5.454 1.00 88.50 71 ARG A CA 1
ATOM 585 C C . ARG A 1 71 ? -4.304 -4.104 5.091 1.00 88.50 71 ARG A C 1
ATOM 587 O O . ARG A 1 71 ? -3.439 -4.230 5.953 1.00 88.50 71 ARG A O 1
ATOM 594 N N . LYS A 1 72 ? -4.128 -4.407 3.805 1.00 91.94 72 LYS A N 1
ATOM 595 C CA . LYS A 1 72 ? -2.920 -4.994 3.222 1.00 91.94 72 LYS A CA 1
ATOM 596 C C . LYS A 1 72 ? -2.622 -4.356 1.880 1.00 91.94 72 LYS A C 1
ATOM 598 O O . LYS A 1 72 ? -3.547 -3.942 1.177 1.00 91.94 72 LYS A O 1
ATOM 603 N N . PHE A 1 73 ? -1.346 -4.320 1.525 1.00 91.94 73 PHE A N 1
ATOM 604 C CA . PHE A 1 73 ? -0.884 -3.744 0.279 1.00 91.94 73 PHE A CA 1
ATOM 605 C C . PHE A 1 73 ? 0.125 -4.662 -0.420 1.00 91.94 73 PHE A C 1
ATOM 607 O O . PHE A 1 73 ? 1.220 -4.887 0.078 1.00 91.94 73 PHE A O 1
ATOM 614 N N . ALA A 1 74 ? -0.258 -5.203 -1.572 1.00 93.38 74 ALA A N 1
ATOM 615 C CA . ALA A 1 74 ? 0.626 -5.966 -2.437 1.00 93.38 74 ALA A CA 1
ATOM 616 C C . ALA A 1 74 ? 1.134 -5.072 -3.573 1.00 93.38 74 ALA A C 1
ATOM 618 O O . ALA A 1 74 ? 0.336 -4.523 -4.337 1.00 93.38 74 ALA A O 1
ATOM 619 N N . LEU A 1 75 ? 2.450 -4.943 -3.698 1.00 89.88 75 LEU A N 1
ATOM 620 C CA . LEU A 1 75 ? 3.104 -4.229 -4.788 1.00 89.88 75 LEU A CA 1
ATOM 621 C C . LEU A 1 75 ? 3.692 -5.248 -5.765 1.00 89.88 75 LEU A C 1
ATOM 623 O O . LEU A 1 75 ? 4.543 -6.036 -5.385 1.00 89.88 75 LEU A O 1
ATOM 627 N N . ILE A 1 76 ? 3.259 -5.231 -7.021 1.00 90.56 76 ILE A N 1
ATOM 628 C CA . ILE A 1 76 ? 3.832 -6.047 -8.092 1.00 90.56 76 ILE A CA 1
ATOM 629 C C . ILE A 1 76 ? 4.711 -5.135 -8.945 1.00 90.56 76 ILE A C 1
ATOM 631 O O . ILE A 1 76 ? 4.196 -4.241 -9.625 1.00 90.56 76 ILE A O 1
ATOM 635 N N . ALA A 1 77 ? 6.024 -5.341 -8.899 1.00 85.19 77 ALA A N 1
ATOM 636 C CA . ALA A 1 77 ? 7.012 -4.498 -9.568 1.00 85.19 77 ALA A CA 1
ATOM 637 C C . ALA A 1 77 ? 8.230 -5.320 -10.024 1.00 85.19 77 ALA A C 1
ATOM 639 O O . ALA A 1 77 ? 8.380 -6.479 -9.657 1.00 85.19 77 ALA A O 1
ATOM 640 N N . ASN A 1 78 ? 9.097 -4.732 -10.853 1.00 82.75 78 ASN A N 1
ATOM 641 C CA . ASN A 1 78 ? 10.412 -5.312 -11.143 1.00 82.75 78 ASN A CA 1
ATOM 642 C C . ASN A 1 78 ? 11.372 -5.012 -9.976 1.00 82.75 78 ASN A C 1
ATOM 644 O O . ASN A 1 78 ? 11.321 -3.909 -9.430 1.00 82.75 78 ASN A O 1
ATOM 648 N N . ALA A 1 79 ? 12.272 -5.941 -9.648 1.00 72.06 79 ALA A N 1
ATOM 649 C CA . ALA A 1 79 ? 13.288 -5.797 -8.605 1.00 72.06 79 ALA A CA 1
ATOM 650 C C . ALA A 1 79 ? 14.098 -4.490 -8.710 1.00 72.06 79 ALA A C 1
ATOM 652 O O . ALA A 1 79 ? 14.346 -3.841 -7.697 1.00 72.06 79 ALA A O 1
ATOM 653 N N . GLU A 1 80 ? 14.427 -4.051 -9.930 1.00 73.81 80 GLU A N 1
ATOM 654 C CA . GLU A 1 80 ? 15.146 -2.788 -10.185 1.00 73.81 80 GLU A CA 1
ATOM 655 C C . GLU A 1 80 ? 14.416 -1.543 -9.650 1.00 73.81 80 GLU A C 1
ATOM 657 O O . GLU A 1 80 ? 15.032 -0.508 -9.428 1.00 73.81 80 GLU A O 1
ATOM 662 N N . TRP A 1 81 ? 13.100 -1.621 -9.443 1.00 73.31 81 TRP A N 1
ATOM 663 C CA . TRP A 1 81 ? 12.273 -0.495 -9.001 1.00 73.31 81 TRP A CA 1
ATOM 664 C C . TRP A 1 81 ? 11.961 -0.511 -7.514 1.00 73.31 81 TRP A C 1
ATOM 666 O O . TRP A 1 81 ? 11.443 0.470 -6.986 1.00 73.31 81 TRP A O 1
ATOM 676 N N . ILE A 1 82 ? 12.244 -1.622 -6.836 1.00 70.25 82 ILE A N 1
ATOM 677 C CA . ILE A 1 82 ? 12.017 -1.736 -5.396 1.00 70.25 82 ILE A CA 1
ATOM 678 C C . ILE A 1 82 ? 12.917 -0.741 -4.659 1.00 70.25 82 ILE A C 1
ATOM 680 O O . ILE A 1 82 ? 12.465 -0.110 -3.708 1.00 70.25 82 ILE A O 1
ATOM 684 N N . GLU A 1 83 ? 14.145 -0.532 -5.148 1.00 72.81 83 GLU A N 1
ATOM 685 C CA . GLU A 1 83 ? 15.054 0.496 -4.627 1.00 72.81 83 GLU A CA 1
ATOM 686 C C . GLU A 1 83 ? 14.458 1.905 -4.767 1.00 72.81 83 GLU A C 1
ATOM 688 O O . GLU A 1 83 ? 14.453 2.669 -3.803 1.00 72.81 83 GLU A O 1
ATOM 693 N N . ASP A 1 84 ? 13.875 2.224 -5.927 1.00 73.94 84 ASP A N 1
ATOM 694 C CA . ASP A 1 84 ? 13.237 3.522 -6.187 1.00 73.94 84 ASP A CA 1
ATOM 695 C C . ASP A 1 84 ? 11.949 3.739 -5.366 1.00 73.94 84 ASP A C 1
ATOM 697 O O . ASP A 1 84 ? 11.502 4.874 -5.233 1.00 73.94 84 ASP A O 1
ATOM 701 N N . LEU A 1 85 ? 11.335 2.679 -4.827 1.00 74.12 85 LEU A N 1
ATOM 702 C CA . LEU A 1 85 ? 10.125 2.733 -3.992 1.00 74.12 85 LEU A CA 1
ATOM 703 C C . LEU A 1 85 ? 10.405 2.487 -2.502 1.00 74.12 85 LEU A C 1
ATOM 705 O O . LEU A 1 85 ? 9.461 2.383 -1.711 1.00 74.12 85 LEU A O 1
ATOM 709 N N . GLY A 1 86 ? 11.678 2.399 -2.110 1.00 76.81 86 GLY A N 1
ATOM 710 C CA . GLY A 1 86 ? 12.087 2.046 -0.754 1.00 76.81 86 GLY A CA 1
ATOM 711 C C . GLY A 1 86 ? 11.483 2.959 0.314 1.00 76.81 86 GLY A C 1
ATOM 712 O O . GLY A 1 86 ? 10.924 2.458 1.290 1.00 76.81 86 GLY A O 1
ATOM 713 N N . ASP A 1 87 ? 11.506 4.282 0.114 1.00 77.69 87 ASP A N 1
ATOM 714 C CA . ASP A 1 87 ? 10.974 5.223 1.111 1.00 77.69 87 ASP A CA 1
ATOM 715 C C . ASP A 1 87 ? 9.453 5.114 1.231 1.00 77.69 87 ASP A C 1
ATOM 717 O O . ASP A 1 87 ? 8.912 5.142 2.336 1.00 77.69 87 ASP A O 1
ATOM 721 N N . PHE A 1 88 ? 8.757 4.910 0.110 1.00 77.69 88 PHE A N 1
ATOM 722 C CA . PHE A 1 88 ? 7.318 4.662 0.110 1.00 77.69 88 PHE A CA 1
ATOM 723 C C . PHE A 1 88 ? 6.953 3.392 0.895 1.00 77.69 88 PHE A C 1
ATOM 725 O O . PHE A 1 88 ? 6.066 3.426 1.753 1.00 77.69 88 PHE A O 1
ATOM 732 N N . VAL A 1 89 ? 7.654 2.280 0.654 1.00 79.12 89 VAL A N 1
ATOM 733 C CA . VAL A 1 89 ? 7.424 1.017 1.375 1.00 79.12 89 VAL A CA 1
ATOM 734 C C . VAL A 1 89 ? 7.756 1.177 2.863 1.00 79.12 89 VAL A C 1
ATOM 736 O O . VAL A 1 89 ? 6.942 0.826 3.723 1.00 79.12 89 VAL A O 1
ATOM 739 N N . HIS A 1 90 ? 8.901 1.774 3.194 1.00 79.75 90 HIS A N 1
ATOM 740 C CA . HIS A 1 90 ? 9.297 2.036 4.580 1.00 79.75 90 HIS A CA 1
ATOM 741 C C . HIS A 1 90 ? 8.315 2.948 5.315 1.00 79.75 90 HIS A C 1
ATOM 743 O O . HIS A 1 90 ? 8.057 2.739 6.496 1.00 79.75 90 HIS A O 1
ATOM 749 N N . PHE A 1 91 ? 7.726 3.925 4.634 1.00 77.75 91 PHE A N 1
ATOM 750 C CA . PHE A 1 91 ? 6.731 4.810 5.221 1.00 77.75 91 PHE A CA 1
ATOM 751 C C . PHE A 1 91 ? 5.395 4.102 5.512 1.00 77.75 91 PHE A C 1
ATOM 753 O O . PHE A 1 91 ? 4.731 4.408 6.505 1.00 77.75 91 PHE A O 1
ATOM 760 N N . LEU A 1 92 ? 4.999 3.131 4.682 1.00 78.38 92 LEU A N 1
ATOM 761 C CA . LEU A 1 92 ? 3.744 2.391 4.848 1.00 78.38 92 LEU A CA 1
ATOM 762 C C . LEU A 1 92 ? 3.815 1.249 5.864 1.00 78.38 92 LEU A C 1
ATOM 764 O O . LEU A 1 92 ? 2.854 1.035 6.608 1.00 78.38 92 LEU A O 1
ATOM 768 N N . THR A 1 93 ? 4.931 0.520 5.899 1.00 79.56 93 THR A N 1
ATOM 769 C CA . THR A 1 93 ? 5.116 -0.693 6.725 1.00 79.56 93 THR A CA 1
ATOM 770 C C . THR A 1 93 ? 4.822 -0.545 8.231 1.00 79.56 93 THR A C 1
ATOM 772 O O . THR A 1 93 ? 4.357 -1.521 8.827 1.00 79.56 93 THR A O 1
ATOM 775 N N . PRO A 1 94 ? 4.981 0.626 8.889 1.00 78.56 94 PRO A N 1
ATOM 776 C CA . PRO A 1 94 ? 4.567 0.807 10.282 1.00 78.56 94 PRO A CA 1
ATOM 777 C C . PRO A 1 94 ? 3.049 0.730 10.494 1.00 78.56 94 PRO A C 1
ATOM 779 O O . PRO A 1 94 ? 2.591 0.571 11.626 1.00 78.56 94 PRO A O 1
ATOM 782 N N . TYR A 1 95 ? 2.258 0.892 9.431 1.00 78.50 95 TYR A N 1
ATOM 783 C CA . TYR A 1 95 ? 0.806 1.056 9.516 1.00 78.50 95 TYR A CA 1
ATOM 784 C C . TYR A 1 95 ? 0.029 0.032 8.693 1.00 78.50 95 TYR A C 1
ATOM 786 O O . TYR A 1 95 ? -1.101 -0.303 9.058 1.00 78.50 95 TYR A O 1
ATOM 794 N N . VAL A 1 96 ? 0.608 -0.450 7.598 1.00 85.56 96 VAL A N 1
ATOM 795 C CA . VAL A 1 96 ? 0.002 -1.363 6.626 1.00 85.56 96 VAL A CA 1
ATOM 796 C C . VAL A 1 96 ? 0.932 -2.556 6.449 1.00 85.56 96 VAL A C 1
ATOM 798 O O . VAL A 1 96 ? 2.147 -2.390 6.425 1.00 85.56 96 VAL A O 1
ATOM 801 N N . ASP A 1 97 ? 0.375 -3.762 6.336 1.00 90.12 97 ASP A N 1
ATOM 802 C CA . ASP A 1 97 ? 1.176 -4.925 5.947 1.00 90.12 97 ASP A CA 1
ATOM 803 C C . ASP A 1 97 ? 1.447 -4.837 4.442 1.00 90.12 97 ASP A C 1
ATOM 805 O O . ASP A 1 97 ? 0.497 -4.822 3.648 1.00 90.12 97 ASP A O 1
ATOM 809 N N . VAL A 1 98 ? 2.720 -4.702 4.070 1.00 89.75 98 VAL A N 1
ATOM 810 C CA . VAL A 1 98 ? 3.168 -4.493 2.689 1.00 89.75 98 VAL A CA 1
ATOM 811 C C . VAL A 1 98 ? 4.030 -5.670 2.261 1.00 89.75 98 VAL A C 1
ATOM 813 O O . VAL A 1 98 ? 4.938 -6.051 2.992 1.00 89.75 98 VAL A O 1
ATOM 816 N N . GLU A 1 99 ? 3.773 -6.203 1.071 1.00 90.81 99 GLU A N 1
ATOM 817 C CA . GLU A 1 99 ? 4.582 -7.259 0.457 1.00 90.81 99 GLU A CA 1
ATOM 818 C C . GLU A 1 99 ? 4.833 -6.927 -1.013 1.00 90.81 99 GLU A C 1
ATOM 820 O O . GLU A 1 99 ? 3.948 -6.397 -1.699 1.00 90.81 99 GLU A O 1
ATOM 825 N N . VAL A 1 100 ? 6.044 -7.223 -1.486 1.00 89.44 100 VAL A N 1
ATOM 826 C CA . VAL A 1 100 ? 6.461 -6.951 -2.863 1.00 89.44 100 VAL A CA 1
ATOM 827 C C . VAL A 1 100 ? 6.603 -8.264 -3.621 1.00 89.44 100 VAL A C 1
ATOM 829 O O . VAL A 1 100 ? 7.164 -9.227 -3.112 1.00 89.44 100 VAL A O 1
ATOM 832 N N . PHE A 1 101 ? 6.081 -8.287 -4.838 1.00 91.62 101 PHE A N 1
ATOM 833 C CA . PHE A 1 101 ? 6.002 -9.450 -5.708 1.00 91.62 101 PHE A CA 1
ATOM 834 C C . PHE A 1 101 ? 6.623 -9.129 -7.061 1.00 91.62 101 PHE A C 1
ATOM 836 O O . PHE A 1 101 ? 6.472 -8.013 -7.572 1.00 91.62 101 PHE A O 1
ATOM 843 N N . ASP A 1 102 ? 7.250 -10.128 -7.672 1.00 90.19 102 ASP A N 1
ATOM 844 C CA . ASP A 1 102 ? 7.755 -9.996 -9.033 1.00 90.19 102 ASP A CA 1
ATOM 845 C C . ASP A 1 102 ? 6.610 -9.939 -10.061 1.00 90.19 102 ASP A C 1
ATOM 847 O O . ASP A 1 102 ? 5.455 -10.306 -9.809 1.00 90.19 102 ASP A O 1
ATOM 851 N N . LEU A 1 103 ? 6.918 -9.462 -11.271 1.00 87.38 103 LEU A N 1
ATOM 852 C CA . LEU A 1 103 ? 5.925 -9.251 -12.333 1.00 87.38 103 LEU A CA 1
ATOM 853 C C . LEU A 1 103 ? 5.180 -10.527 -12.764 1.00 87.38 103 LEU A C 1
ATOM 855 O O . LEU A 1 103 ? 4.102 -10.418 -13.359 1.00 87.38 103 LEU A O 1
ATOM 859 N N . ASP A 1 104 ? 5.739 -11.709 -12.530 1.00 90.62 104 ASP A N 1
ATOM 860 C CA . ASP A 1 104 ? 5.140 -13.019 -12.802 1.00 90.62 104 ASP A CA 1
ATOM 861 C C . ASP A 1 104 ? 4.364 -13.593 -11.600 1.00 90.62 104 ASP A C 1
ATOM 863 O O . ASP A 1 104 ? 3.634 -14.572 -11.743 1.00 90.62 104 ASP A O 1
ATOM 867 N N . GLU A 1 105 ? 4.405 -12.931 -10.444 1.00 92.56 105 GLU A N 1
ATOM 868 C CA . GLU A 1 105 ? 3.793 -13.383 -9.191 1.00 92.56 105 GLU A CA 1
ATOM 869 C C . GLU A 1 105 ? 2.430 -12.735 -8.893 1.00 92.56 105 GLU A C 1
ATOM 871 O O . GLU A 1 105 ? 1.946 -12.754 -7.760 1.00 92.56 105 GLU A O 1
ATOM 876 N N . ARG A 1 106 ? 1.751 -12.198 -9.913 1.00 90.44 106 ARG A N 1
ATOM 877 C CA . ARG A 1 106 ? 0.441 -11.527 -9.769 1.00 90.44 106 ARG A CA 1
ATOM 878 C C . ARG A 1 106 ? -0.597 -12.359 -9.017 1.00 90.44 106 ARG A C 1
ATOM 880 O O . ARG A 1 106 ? -1.317 -11.833 -8.169 1.00 90.44 106 ARG A O 1
ATOM 887 N N . ASP A 1 107 ? -0.667 -13.651 -9.318 1.00 92.44 107 ASP A N 1
ATOM 888 C CA . ASP A 1 107 ? -1.626 -14.550 -8.676 1.00 92.44 107 ASP A CA 1
ATOM 889 C C . ASP A 1 107 ? -1.295 -14.743 -7.192 1.00 92.44 107 ASP A C 1
ATOM 891 O O . ASP A 1 107 ? -2.197 -14.755 -6.351 1.00 92.44 107 ASP A O 1
ATOM 895 N N . LYS A 1 108 ? -0.002 -14.811 -6.850 1.00 94.31 108 LYS A N 1
ATOM 896 C CA . LYS A 1 108 ? 0.457 -14.883 -5.457 1.00 94.31 108 LYS A CA 1
ATOM 897 C C . LYS A 1 108 ? 0.122 -13.598 -4.705 1.00 94.31 108 LYS A C 1
ATOM 899 O O . LYS A 1 108 ? -0.390 -13.680 -3.594 1.00 94.31 108 LYS A O 1
ATOM 904 N N . ALA A 1 109 ? 0.318 -12.434 -5.324 1.00 94.06 109 ALA A N 1
ATOM 905 C CA . ALA A 1 109 ? -0.038 -11.140 -4.744 1.00 94.06 109 ALA A CA 1
ATOM 906 C C . ALA A 1 109 ? -1.537 -11.049 -4.405 1.00 94.06 109 ALA A C 1
ATOM 908 O O . ALA A 1 109 ? -1.916 -10.638 -3.305 1.00 94.06 109 ALA A O 1
ATOM 909 N N . GLY A 1 110 ? -2.398 -11.491 -5.328 1.00 92.06 110 GLY A N 1
ATOM 910 C CA . GLY A 1 110 ? -3.847 -11.532 -5.117 1.00 92.06 110 GLY A CA 1
ATOM 911 C C . GLY A 1 110 ? -4.265 -12.494 -4.001 1.00 92.06 110 GLY A C 1
ATOM 912 O O . GLY A 1 110 ? -5.101 -12.153 -3.163 1.00 92.06 110 GLY A O 1
ATOM 913 N N . GLN A 1 111 ? -3.659 -13.681 -3.944 1.00 92.69 111 GLN A N 1
ATOM 914 C CA . GLN A 1 111 ? -3.912 -14.645 -2.869 1.00 92.69 111 GLN A CA 1
ATOM 915 C C . GLN A 1 111 ? -3.432 -14.117 -1.515 1.00 92.69 111 GLN A C 1
ATOM 917 O O . GLN A 1 111 ? -4.154 -14.204 -0.521 1.00 92.69 111 GLN A O 1
ATOM 922 N N . TRP A 1 112 ? -2.240 -13.522 -1.483 1.00 94.62 112 TRP A N 1
ATOM 923 C CA . TRP A 1 112 ? -1.663 -12.965 -0.272 1.00 94.62 112 TRP A CA 1
ATOM 924 C C . TRP A 1 112 ? -2.530 -11.841 0.280 1.00 94.62 112 TRP A C 1
ATOM 926 O O . TRP A 1 112 ? -2.862 -11.877 1.461 1.00 94.62 112 TRP A O 1
ATOM 936 N N . VAL A 1 113 ? -2.968 -10.876 -0.538 1.00 92.81 113 VAL A N 1
ATOM 937 C CA . VAL A 1 113 ? -3.769 -9.749 -0.032 1.00 92.81 113 VAL A CA 1
ATOM 938 C C . VAL A 1 113 ? -5.117 -10.215 0.536 1.00 92.81 113 VAL A C 1
ATOM 940 O O . VAL A 1 113 ? -5.616 -9.647 1.508 1.00 92.81 113 VAL A O 1
ATOM 943 N N . ALA A 1 114 ? -5.694 -11.282 -0.025 1.00 88.00 114 ALA A N 1
ATOM 944 C CA . ALA A 1 114 ? -6.948 -11.862 0.446 1.00 88.00 114 ALA A CA 1
ATOM 945 C C . ALA A 1 114 ? -6.786 -12.647 1.760 1.00 88.00 114 ALA A C 1
ATOM 947 O O . ALA A 1 114 ? -7.707 -12.662 2.577 1.00 88.00 114 ALA A O 1
ATOM 948 N N . ALA A 1 115 ? -5.627 -13.268 1.988 1.00 87.06 115 ALA A N 1
ATOM 949 C CA . ALA A 1 115 ? -5.359 -14.053 3.187 1.00 87.06 115 ALA A CA 1
ATOM 950 C C . ALA A 1 115 ? -4.977 -13.170 4.397 1.00 87.06 115 ALA A C 1
ATOM 952 O O . ALA A 1 115 ? -4.253 -12.180 4.237 1.00 87.06 115 ALA A O 1
ATOM 953 N N . PRO A 1 116 ? -5.437 -13.506 5.617 1.00 82.88 116 PRO A N 1
ATOM 954 C CA . PRO A 1 116 ? -4.991 -12.840 6.837 1.00 82.88 116 PRO A CA 1
ATOM 955 C C . PRO A 1 116 ? -3.516 -13.127 7.146 1.00 82.88 116 PRO A C 1
ATOM 957 O O . PRO A 1 116 ? -3.003 -14.200 6.821 1.00 82.88 116 PRO A O 1
ATOM 960 N N . THR A 1 117 ? -2.830 -12.176 7.784 1.00 81.62 117 THR A N 1
ATOM 961 C CA . THR A 1 117 ? -1.433 -12.317 8.241 1.00 81.62 117 THR A CA 1
ATOM 962 C C . THR A 1 117 ? -1.262 -11.892 9.699 1.00 81.62 117 THR A C 1
ATOM 964 O O . THR A 1 117 ? -2.019 -11.090 10.237 1.00 81.62 117 THR A O 1
ATOM 967 N N . ILE A 1 118 ? -0.200 -12.385 10.343 1.00 78.12 118 ILE A N 1
ATOM 968 C CA . ILE A 1 118 ? 0.143 -12.015 11.730 1.00 78.12 118 ILE A CA 1
ATOM 969 C C . ILE A 1 118 ? 0.429 -10.507 11.851 1.00 78.12 118 ILE A C 1
ATOM 971 O O . ILE A 1 118 ? 0.070 -9.872 12.846 1.00 78.12 118 ILE A O 1
ATOM 975 N N . ASN A 1 119 ? 1.080 -9.926 10.840 1.00 77.19 119 ASN A N 1
ATOM 976 C CA . ASN A 1 119 ? 1.381 -8.496 10.794 1.00 77.19 119 ASN A CA 1
ATOM 977 C C . ASN A 1 119 ? 0.107 -7.654 10.702 1.00 77.19 119 ASN A C 1
ATOM 979 O O . ASN A 1 119 ? -0.021 -6.658 11.417 1.00 77.19 119 ASN A O 1
ATOM 983 N N . GLU A 1 120 ? -0.845 -8.073 9.868 1.00 78.69 120 GLU A N 1
ATOM 984 C CA . GLU A 1 120 ? -2.162 -7.455 9.795 1.00 78.69 120 GLU A CA 1
ATOM 985 C C . GLU A 1 120 ? -2.868 -7.515 11.152 1.00 78.69 120 GLU A C 1
ATOM 987 O O . GLU A 1 120 ? -3.272 -6.470 11.655 1.00 78.69 120 GLU A O 1
ATOM 992 N N . ASP A 1 121 ? -2.952 -8.684 11.792 1.00 78.00 121 ASP A N 1
ATOM 993 C CA . ASP A 1 121 ? -3.632 -8.835 13.086 1.00 78.00 121 ASP A CA 1
ATOM 994 C C . ASP A 1 121 ? -3.082 -7.874 14.149 1.00 78.00 121 ASP A C 1
ATOM 996 O O . ASP A 1 121 ? -3.833 -7.293 14.941 1.00 78.00 121 ASP A O 1
ATOM 1000 N N . ARG A 1 122 ? -1.759 -7.680 14.172 1.00 79.12 122 ARG A N 1
ATOM 1001 C CA . ARG A 1 122 ? -1.110 -6.699 15.049 1.00 79.12 122 ARG A CA 1
ATOM 1002 C C . ARG A 1 122 ? -1.555 -5.276 14.707 1.00 79.12 122 ARG A C 1
ATOM 1004 O O . ARG A 1 122 ? -1.968 -4.541 15.602 1.00 79.12 122 ARG A O 1
ATOM 1011 N N . ASN A 1 123 ? -1.505 -4.902 13.432 1.00 79.62 123 ASN A N 1
ATOM 1012 C CA . ASN A 1 123 ? -1.873 -3.563 12.972 1.00 79.62 123 ASN A CA 1
ATOM 1013 C C . ASN A 1 123 ? -3.358 -3.258 13.238 1.00 79.62 123 ASN A C 1
ATOM 1015 O O . ASN A 1 123 ? -3.695 -2.150 13.658 1.00 79.62 123 ASN A O 1
ATOM 1019 N N . LEU A 1 124 ? -4.247 -4.239 13.063 1.00 81.06 124 LEU A N 1
ATOM 1020 C CA . LEU A 1 124 ? -5.675 -4.111 13.360 1.00 81.06 124 LEU A CA 1
ATOM 1021 C C . LEU A 1 124 ? -5.934 -3.910 14.856 1.00 81.06 124 LEU A C 1
ATOM 1023 O O . LEU A 1 124 ? -6.720 -3.039 15.228 1.00 81.06 124 LEU A O 1
ATOM 1027 N N . LY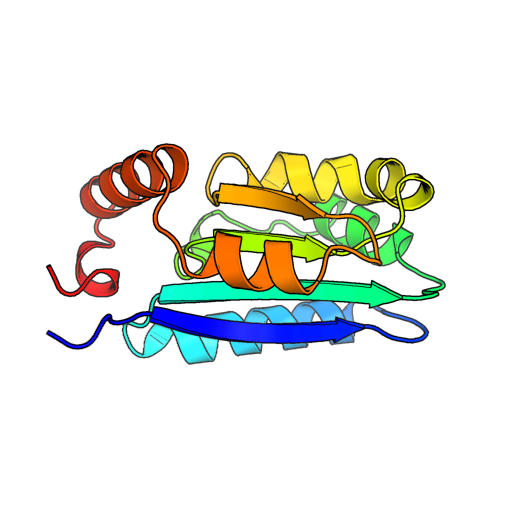S A 1 125 ? -5.234 -4.646 15.729 1.00 82.31 125 LYS A N 1
ATOM 1028 C CA . LYS A 1 125 ? -5.328 -4.449 17.187 1.00 82.31 125 LYS A CA 1
ATOM 1029 C C . LYS A 1 125 ? -4.900 -3.046 17.608 1.00 82.31 125 LYS A C 1
ATOM 1031 O O . LYS A 1 125 ? -5.560 -2.444 18.452 1.00 82.31 125 LYS A O 1
ATOM 1036 N N . GLU A 1 126 ? -3.836 -2.509 17.017 1.00 81.69 126 GLU A N 1
ATOM 1037 C CA . GLU A 1 126 ? -3.427 -1.123 17.272 1.00 81.69 126 GLU A CA 1
ATOM 1038 C C . GLU A 1 126 ? -4.484 -0.119 16.787 1.00 81.69 126 GLU A C 1
ATOM 1040 O O . GLU A 1 126 ? -4.830 0.809 17.513 1.00 81.69 126 GLU A O 1
ATOM 1045 N N . ARG A 1 127 ? -5.105 -0.347 15.622 1.00 79.69 127 ARG A N 1
ATOM 1046 C CA . ARG A 1 127 ? -6.196 0.510 15.117 1.00 79.69 127 ARG A CA 1
ATOM 1047 C C . ARG A 1 127 ? -7.418 0.526 16.036 1.00 79.69 127 ARG A C 1
ATOM 1049 O O . ARG A 1 127 ? -8.024 1.581 16.214 1.00 79.69 127 ARG A O 1
ATOM 1056 N N . VAL A 1 128 ? -7.765 -0.606 16.650 1.00 82.00 128 VAL A N 1
ATOM 1057 C CA . VAL A 1 128 ? -8.835 -0.663 17.661 1.00 82.00 128 VAL A CA 1
ATOM 1058 C C . VAL A 1 128 ? -8.501 0.232 18.853 1.00 82.00 128 VAL A C 1
ATOM 1060 O O . VAL A 1 128 ? -9.347 1.027 19.262 1.00 82.00 128 VAL A O 1
ATOM 1063 N N . LYS A 1 129 ? -7.268 0.160 19.376 1.00 84.06 129 LYS A N 1
ATOM 1064 C CA . LYS A 1 129 ? -6.814 1.014 20.491 1.00 84.06 129 LYS A CA 1
ATOM 1065 C C . LYS A 1 129 ? -6.866 2.505 20.145 1.00 84.06 129 LYS A C 1
ATOM 1067 O O . LYS A 1 129 ? -7.119 3.325 21.018 1.00 84.06 129 LYS A O 1
ATOM 1072 N N . GLU A 1 130 ? -6.665 2.843 18.875 1.00 83.06 130 GLU A N 1
ATOM 1073 C CA . GLU A 1 130 ? -6.714 4.213 18.350 1.00 83.06 130 GLU A CA 1
ATOM 1074 C C . GLU A 1 130 ? -8.132 4.714 18.017 1.00 83.06 130 GLU A C 1
ATOM 1076 O O . GLU A 1 130 ? -8.288 5.833 17.532 1.00 83.06 130 GLU A O 1
ATOM 1081 N N . GLY A 1 131 ? -9.177 3.918 18.278 1.00 81.81 131 GLY A N 1
ATOM 1082 C CA . GLY A 1 131 ? -10.574 4.315 18.067 1.00 81.81 131 GLY A CA 1
ATOM 1083 C C . GLY A 1 131 ? -11.139 3.991 16.678 1.00 81.81 131 GLY A C 1
ATOM 1084 O O . GLY A 1 131 ? -12.247 4.416 16.347 1.00 81.81 131 GLY A O 1
ATOM 1085 N N . TYR A 1 132 ? -10.433 3.199 15.866 1.00 80.56 132 TYR A N 1
ATOM 1086 C CA . TYR A 1 132 ? -10.879 2.786 14.528 1.00 80.56 132 TYR A CA 1
ATOM 1087 C C . TYR A 1 132 ? -11.626 1.444 14.503 1.00 80.56 132 TYR A C 1
ATOM 1089 O O . TYR A 1 132 ? -11.705 0.799 13.461 1.00 80.56 132 TYR A O 1
ATOM 1097 N N . ALA A 1 133 ? -12.206 1.018 15.630 1.00 78.88 133 ALA A N 1
ATOM 1098 C CA . ALA A 1 133 ? -12.963 -0.235 15.722 1.00 78.88 133 ALA A CA 1
ATOM 1099 C C . ALA A 1 133 ? -14.146 -0.308 14.734 1.00 78.88 133 ALA A C 1
ATOM 1101 O O . ALA A 1 133 ? -14.464 -1.386 14.238 1.00 78.88 133 ALA A O 1
ATOM 1102 N N . HIS A 1 134 ? -14.744 0.842 14.393 1.00 76.19 134 HIS A N 1
ATOM 1103 C CA . HIS A 1 134 ? -15.827 0.950 13.410 1.00 76.19 134 HIS A CA 1
ATOM 1104 C C . HIS A 1 134 ? -15.438 0.431 12.018 1.00 76.19 134 HIS A C 1
ATOM 1106 O O . HIS A 1 134 ? -16.296 -0.075 11.313 1.00 76.19 134 HIS A O 1
ATOM 1112 N N . LEU A 1 135 ? -14.151 0.460 11.651 1.00 71.25 135 LEU A N 1
ATOM 1113 C CA . LEU A 1 135 ? -13.681 -0.055 10.359 1.00 71.25 135 LEU A CA 1
ATOM 1114 C C . LEU A 1 135 ? -13.644 -1.585 10.291 1.00 71.25 135 LEU A C 1
ATOM 1116 O O . LEU A 1 135 ? -13.499 -2.148 9.210 1.00 71.25 135 LEU A O 1
ATOM 1120 N N . LEU A 1 136 ? -13.713 -2.269 11.435 1.00 69.88 136 LEU A N 1
ATOM 1121 C CA . LEU A 1 136 ? -13.490 -3.712 11.516 1.00 69.88 136 LEU A CA 1
ATOM 1122 C C . LEU A 1 136 ? -14.784 -4.520 11.635 1.00 69.88 136 LEU A C 1
ATOM 1124 O O . LEU A 1 136 ? -14.713 -5.741 11.549 1.00 69.88 136 LEU A O 1
ATOM 1128 N N . HIS A 1 137 ? -15.940 -3.858 11.800 1.00 62.31 137 HIS A N 1
ATOM 1129 C CA . HIS A 1 137 ? -17.247 -4.492 12.049 1.00 62.31 137 HIS A CA 1
ATOM 1130 C C . HIS A 1 137 ? -17.148 -5.691 13.023 1.00 62.31 137 HIS A C 1
ATOM 1132 O O . HIS A 1 137 ? -17.697 -6.762 12.752 1.00 62.31 137 HIS A O 1
ATOM 1138 N N . LEU A 1 138 ? -16.380 -5.513 14.108 1.00 52.38 138 LEU A N 1
ATOM 1139 C CA . LEU A 1 138 ? -16.204 -6.495 15.186 1.00 52.38 138 LEU A CA 1
ATOM 1140 C C . LEU A 1 138 ? -17.469 -6.631 16.038 1.00 52.38 138 LEU A C 1
ATOM 1142 O O . LEU A 1 138 ? -18.135 -5.595 16.264 1.00 52.38 138 LEU A O 1
#

Radius of gyration: 14.58 Å; chains: 1; bounding box: 36×31×39 Å

Sequence (138 aa):
MENSTITISYKIKGVIDQVHINDFFEQLKSIGRNDRMINLVLDVYRIDGLRILNNFFSDVKLNKSDFKYIRKFALIANAEWIEDLGDFVHFLTPYVDVEVFDLDERDKAGQWVAAPTINEDRNLKERVKEGYAHLLHL